Protein AF-A0A317ZRR0-F1 (afdb_monomer_lite)

Sequence (124 aa):
MDKIFRPCAKISKDVCVAMSEQKLTLRLCVERFNRRYGREIDSGLLSAINKDFVYRIKNCEFKIVNSRVAKFCEFLGVEPYESEIKFMHFEKEFEKVEKVATDRPELRNQIKSLLLNIANIASV

Structure (mmCIF, N/CA/C/O backbone):
data_AF-A0A317ZRR0-F1
#
_entry.id   AF-A0A317ZRR0-F1
#
loop_
_atom_site.group_PDB
_atom_site.id
_atom_site.type_symbol
_atom_site.label_atom_id
_atom_site.label_alt_id
_atom_site.label_comp_id
_atom_site.label_asym_id
_atom_site.label_entity_id
_atom_site.label_seq_id
_atom_site.pdbx_PDB_ins_code
_atom_site.Cartn_x
_atom_site.Cartn_y
_atom_site.Cartn_z
_atom_site.occupancy
_atom_site.B_iso_or_equiv
_atom_site.auth_seq_id
_atom_site.auth_comp_id
_atom_site.auth_asym_id
_atom_site.auth_atom_id
_atom_site.pdbx_PDB_model_num
ATOM 1 N N . MET A 1 1 ? -13.059 6.404 -15.851 1.00 47.94 1 MET A N 1
ATOM 2 C CA . MET A 1 1 ? -12.915 7.207 -14.622 1.00 47.94 1 MET A CA 1
ATOM 3 C C . MET A 1 1 ? -11.453 7.164 -14.239 1.00 47.94 1 MET A C 1
ATOM 5 O O . MET A 1 1 ? -10.899 6.068 -14.180 1.00 47.94 1 MET A O 1
ATOM 9 N N . ASP A 1 2 ? -10.821 8.324 -14.087 1.00 66.50 2 ASP A N 1
ATOM 10 C CA . ASP A 1 2 ? -9.416 8.402 -13.687 1.00 66.50 2 ASP A CA 1
ATOM 11 C C . ASP A 1 2 ? -9.296 8.025 -12.212 1.00 66.50 2 ASP A C 1
ATOM 13 O O . ASP A 1 2 ? -9.951 8.612 -11.354 1.00 66.50 2 ASP A O 1
ATOM 17 N N . LYS A 1 3 ? -8.489 7.003 -11.914 1.00 78.00 3 LYS A N 1
ATOM 18 C CA . LYS A 1 3 ? -8.277 6.556 -10.537 1.00 78.00 3 LYS A CA 1
ATOM 19 C C . LYS A 1 3 ? -7.448 7.595 -9.784 1.00 78.00 3 LYS A C 1
ATOM 21 O O . LYS A 1 3 ? -6.338 7.924 -10.203 1.00 78.00 3 LYS A O 1
ATOM 26 N N . ILE A 1 4 ? -7.962 8.068 -8.654 1.00 87.44 4 ILE A N 1
ATOM 27 C CA . ILE A 1 4 ? -7.275 9.035 -7.793 1.00 87.44 4 ILE A CA 1
ATOM 28 C C . ILE A 1 4 ? -6.323 8.278 -6.868 1.00 87.44 4 ILE A C 1
ATOM 30 O O . ILE A 1 4 ? -6.702 7.282 -6.253 1.00 87.44 4 ILE A O 1
ATOM 34 N N . PHE A 1 5 ? -5.071 8.722 -6.771 1.00 89.62 5 PHE A N 1
ATOM 35 C CA . PHE A 1 5 ? -4.114 8.136 -5.835 1.00 89.62 5 PHE A CA 1
ATOM 36 C C . PHE A 1 5 ? -4.380 8.586 -4.401 1.00 89.62 5 PHE A C 1
ATOM 38 O O . PHE A 1 5 ? -4.613 9.765 -4.142 1.00 89.62 5 PHE A O 1
ATOM 45 N N . ARG A 1 6 ? -4.230 7.657 -3.455 1.00 90.31 6 ARG A N 1
ATOM 46 C CA . ARG A 1 6 ? -4.245 7.975 -2.025 1.00 90.31 6 ARG A CA 1
ATOM 47 C C . ARG A 1 6 ? -3.082 8.898 -1.634 1.00 90.31 6 ARG A C 1
ATOM 49 O O . ARG A 1 6 ? -2.009 8.823 -2.232 1.00 90.31 6 ARG A O 1
ATOM 56 N N . PRO A 1 7 ? -3.209 9.667 -0.539 1.00 90.12 7 PRO A N 1
ATOM 57 C CA . PRO A 1 7 ? -2.089 10.402 0.044 1.00 90.12 7 PRO A CA 1
ATOM 58 C C . PRO A 1 7 ? -0.889 9.497 0.376 1.00 90.12 7 PRO A C 1
ATOM 60 O O . PRO A 1 7 ? -1.059 8.390 0.903 1.00 90.12 7 PRO A O 1
ATOM 63 N N . CYS A 1 8 ? 0.334 9.996 0.156 1.00 91.75 8 CYS A N 1
ATOM 64 C CA . CYS A 1 8 ? 1.574 9.248 0.403 1.00 91.75 8 CYS A CA 1
ATOM 65 C C . CYS A 1 8 ? 1.693 8.747 1.851 1.00 91.75 8 CYS A C 1
ATOM 67 O O . CYS A 1 8 ? 2.158 7.629 2.064 1.00 91.75 8 CYS A O 1
ATOM 69 N N . ALA A 1 9 ? 1.192 9.500 2.835 1.00 91.69 9 ALA A N 1
ATOM 70 C CA . ALA A 1 9 ? 1.183 9.096 4.241 1.00 91.69 9 ALA A CA 1
ATOM 71 C C . ALA A 1 9 ? 0.369 7.813 4.487 1.00 91.69 9 ALA A C 1
ATOM 73 O O . ALA A 1 9 ? 0.834 6.911 5.185 1.00 91.69 9 ALA A O 1
ATOM 74 N N . LYS A 1 10 ? -0.816 7.689 3.867 1.00 91.38 10 LYS A N 1
ATOM 75 C CA . LYS A 1 10 ? -1.637 6.472 3.972 1.00 91.38 10 LYS A CA 1
ATOM 76 C C . LYS A 1 10 ? -0.926 5.292 3.311 1.00 91.38 10 LYS A C 1
ATOM 78 O O . LYS A 1 10 ? -0.862 4.215 3.887 1.00 91.38 10 LYS A O 1
ATOM 83 N N . ILE A 1 11 ? -0.376 5.490 2.109 1.00 94.19 11 ILE A N 1
ATOM 84 C CA . ILE A 1 11 ? 0.382 4.445 1.398 1.00 94.19 11 ILE A CA 1
ATOM 85 C C . ILE A 1 11 ? 1.588 3.980 2.218 1.00 94.19 11 ILE A C 1
ATOM 87 O O . ILE A 1 11 ? 1.779 2.783 2.380 1.00 94.19 11 ILE A O 1
ATOM 91 N N . SER A 1 12 ? 2.368 4.905 2.775 1.00 95.75 12 SER A N 1
ATOM 92 C CA . SER A 1 12 ? 3.566 4.583 3.563 1.00 95.75 12 SER A CA 1
ATOM 93 C C . SER A 1 12 ? 3.230 3.720 4.776 1.00 95.75 12 SER A C 1
ATOM 95 O O . SER A 1 12 ? 3.917 2.735 5.047 1.00 95.75 12 SER A O 1
ATOM 97 N N . LYS A 1 13 ? 2.139 4.061 5.478 1.00 95.62 13 LYS A N 1
ATOM 98 C CA . LYS A 1 13 ? 1.643 3.295 6.623 1.00 95.62 13 LYS A CA 1
ATOM 99 C C . LYS A 1 13 ? 1.305 1.858 6.223 1.00 95.62 13 LYS A C 1
ATOM 101 O O . LYS A 1 13 ? 1.836 0.930 6.828 1.00 95.62 13 LYS A O 1
ATOM 106 N N . ASP A 1 14 ? 0.492 1.677 5.186 1.00 95.31 14 ASP A N 1
ATOM 107 C CA . ASP A 1 14 ? 0.042 0.347 4.759 1.00 95.31 14 ASP A CA 1
ATOM 108 C C . ASP A 1 14 ? 1.186 -0.480 4.158 1.00 95.31 14 ASP A C 1
ATOM 110 O O . ASP A 1 14 ? 1.288 -1.674 4.416 1.00 95.31 14 ASP A O 1
ATOM 114 N N . VAL A 1 15 ? 2.112 0.155 3.433 1.00 96.19 15 VAL A N 1
ATOM 115 C CA . VAL A 1 15 ? 3.350 -0.485 2.963 1.00 96.19 15 VAL A CA 1
ATOM 116 C C . VAL A 1 15 ? 4.188 -0.980 4.140 1.00 96.19 15 VAL A C 1
ATOM 118 O O . VAL A 1 15 ? 4.705 -2.096 4.095 1.00 96.19 15 VAL A O 1
ATOM 121 N N . CYS A 1 16 ? 4.329 -0.181 5.202 1.00 95.94 16 CYS A N 1
ATOM 122 C CA . CYS A 1 16 ? 5.085 -0.573 6.390 1.00 95.94 16 CYS A CA 1
ATOM 123 C C . CYS A 1 16 ? 4.453 -1.789 7.089 1.00 95.94 16 CYS A C 1
ATOM 125 O O . CYS A 1 16 ? 5.168 -2.722 7.467 1.00 95.94 16 CYS A O 1
ATOM 127 N N . VAL A 1 17 ? 3.120 -1.807 7.203 1.00 96.81 17 VAL A N 1
ATOM 128 C CA . VAL A 1 17 ? 2.354 -2.947 7.733 1.00 96.81 17 VAL A CA 1
ATOM 129 C C . VAL A 1 17 ? 2.556 -4.181 6.853 1.00 96.81 17 VAL A C 1
ATOM 131 O O . VAL A 1 17 ? 3.043 -5.195 7.349 1.00 96.81 17 VAL A O 1
ATOM 134 N N . ALA A 1 18 ? 2.315 -4.074 5.544 1.00 96.81 18 ALA A N 1
ATOM 135 C CA . ALA A 1 18 ? 2.433 -5.189 4.606 1.00 96.81 18 ALA A CA 1
ATOM 136 C C . ALA A 1 18 ? 3.851 -5.784 4.580 1.00 96.81 18 ALA A C 1
ATOM 138 O O . ALA A 1 18 ? 4.030 -7.002 4.598 1.00 96.81 18 ALA A O 1
ATOM 139 N N . MET A 1 19 ? 4.886 -4.936 4.599 1.00 96.25 19 MET A N 1
ATOM 140 C CA . MET A 1 19 ? 6.273 -5.393 4.709 1.00 96.25 19 MET A CA 1
ATOM 141 C C . MET A 1 19 ? 6.534 -6.143 6.020 1.00 96.25 19 MET A C 1
ATOM 143 O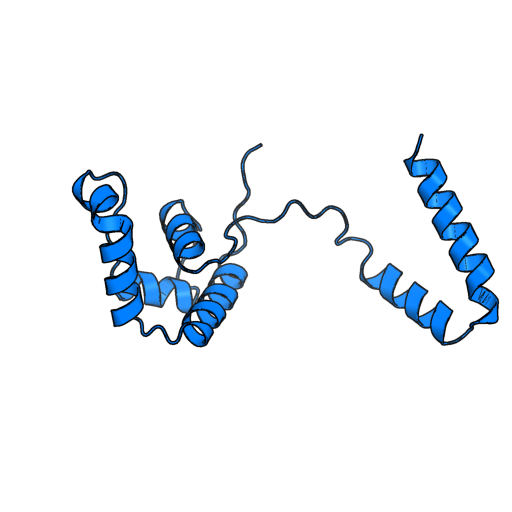 O . MET A 1 19 ? 7.273 -7.127 6.015 1.00 96.25 19 MET A O 1
ATOM 147 N N . SER A 1 20 ? 5.943 -5.702 7.130 1.00 95.88 20 SER A N 1
ATOM 148 C CA . SER A 1 20 ? 6.128 -6.333 8.441 1.00 95.88 20 SER A CA 1
ATOM 149 C C . SER A 1 20 ? 5.417 -7.686 8.521 1.00 95.88 20 SER A C 1
ATOM 151 O O . SER A 1 20 ? 6.032 -8.673 8.925 1.00 95.88 20 SER A O 1
ATOM 153 N N . GLU A 1 21 ? 4.169 -7.767 8.055 1.00 96.31 21 GLU A N 1
ATOM 154 C CA . GLU A 1 21 ? 3.378 -9.005 7.993 1.00 96.31 21 GLU A CA 1
ATOM 155 C C . GLU A 1 21 ? 4.044 -10.065 7.108 1.00 96.31 21 GLU A C 1
ATOM 157 O O . GLU A 1 21 ? 4.138 -11.237 7.474 1.00 96.31 21 GLU A O 1
ATOM 162 N N . GLN A 1 22 ? 4.600 -9.640 5.971 1.00 95.62 22 GLN A N 1
ATOM 163 C CA . GLN A 1 22 ? 5.313 -10.516 5.039 1.00 95.62 22 GLN A CA 1
ATOM 164 C C . GLN A 1 22 ? 6.784 -10.758 5.428 1.00 95.62 22 GLN A C 1
ATOM 166 O O . GLN A 1 22 ? 7.505 -11.452 4.702 1.00 95.62 22 GLN A O 1
ATOM 171 N N . LYS A 1 23 ? 7.249 -10.197 6.556 1.00 96.00 23 LYS A N 1
ATOM 172 C CA . LYS A 1 23 ? 8.636 -10.279 7.058 1.00 96.00 23 LYS A CA 1
ATOM 173 C C . LYS A 1 23 ? 9.681 -9.861 6.012 1.00 96.00 23 LYS A C 1
ATOM 175 O O . LYS A 1 23 ? 10.745 -10.469 5.877 1.00 96.00 23 LYS A O 1
ATOM 180 N N . LEU A 1 24 ? 9.377 -8.817 5.246 1.00 95.12 24 LEU A N 1
ATOM 181 C CA . LEU A 1 24 ? 10.226 -8.297 4.180 1.00 95.12 24 LEU A CA 1
ATOM 182 C C . LEU A 1 24 ? 11.207 -7.252 4.717 1.00 95.12 24 LEU A C 1
ATOM 184 O O . LEU A 1 24 ? 10.829 -6.169 5.159 1.00 95.12 24 LEU A O 1
ATOM 188 N N . THR A 1 25 ? 12.503 -7.539 4.602 1.00 95.81 25 THR A N 1
ATOM 189 C CA . THR A 1 25 ? 13.546 -6.512 4.740 1.00 95.81 25 THR A CA 1
ATOM 190 C C . THR A 1 25 ? 13.627 -5.663 3.468 1.00 95.81 25 THR A C 1
ATOM 192 O O . THR A 1 25 ? 13.203 -6.106 2.401 1.00 95.81 25 THR A O 1
ATOM 195 N N . LEU A 1 26 ? 14.243 -4.472 3.526 1.00 96.12 26 LEU A N 1
ATOM 196 C CA . LEU A 1 26 ? 14.463 -3.639 2.327 1.00 96.12 26 LEU A CA 1
ATOM 197 C C . LEU A 1 26 ? 15.154 -4.421 1.199 1.00 96.12 26 LEU A C 1
ATOM 199 O O . LEU A 1 26 ? 14.758 -4.330 0.041 1.00 96.12 26 LEU A O 1
ATOM 203 N N . ARG A 1 27 ? 16.175 -5.219 1.544 1.00 96.38 27 ARG A N 1
ATOM 204 C CA . ARG A 1 27 ? 16.919 -6.042 0.580 1.00 96.38 27 ARG A CA 1
ATOM 205 C C . ARG A 1 27 ? 16.020 -7.104 -0.052 1.00 96.38 27 ARG A C 1
ATOM 207 O O . ARG A 1 27 ? 16.022 -7.236 -1.270 1.00 96.38 27 ARG A O 1
ATOM 214 N N . LEU A 1 28 ? 15.247 -7.812 0.769 1.00 96.69 28 LEU A N 1
ATOM 215 C CA . LEU A 1 28 ? 14.367 -8.879 0.302 1.00 96.69 28 LEU A CA 1
ATOM 216 C C . LEU A 1 28 ? 13.201 -8.335 -0.535 1.00 96.69 28 LEU A C 1
ATOM 218 O O . LEU A 1 28 ? 12.820 -8.960 -1.518 1.00 96.69 28 LEU A O 1
ATOM 222 N N . CYS A 1 29 ? 12.674 -7.155 -0.193 1.00 96.69 29 CYS A N 1
ATOM 223 C CA . CYS A 1 29 ? 11.668 -6.452 -0.994 1.00 96.69 29 CYS A CA 1
ATOM 224 C C . CYS A 1 29 ? 12.181 -6.170 -2.407 1.00 96.69 29 CYS A C 1
ATOM 226 O O . CYS A 1 29 ? 11.519 -6.519 -3.381 1.00 96.69 29 CYS A O 1
ATOM 228 N N . VAL A 1 30 ? 13.374 -5.575 -2.514 1.00 97.50 30 VAL A N 1
ATOM 229 C CA . VAL A 1 30 ? 14.003 -5.259 -3.805 1.00 97.50 30 VAL A CA 1
ATOM 230 C C . VAL A 1 30 ? 14.212 -6.520 -4.635 1.00 97.50 30 VAL A C 1
ATOM 232 O O . VAL A 1 30 ? 13.826 -6.563 -5.799 1.00 97.50 30 VAL A O 1
ATOM 235 N N . GLU A 1 31 ? 14.787 -7.555 -4.026 1.00 97.62 31 GLU A N 1
ATOM 236 C CA . GLU A 1 31 ? 15.051 -8.826 -4.696 1.00 97.62 31 GLU A CA 1
ATOM 237 C C . GLU A 1 31 ? 13.759 -9.474 -5.208 1.00 97.62 31 GLU A C 1
ATOM 239 O O . GLU A 1 31 ? 13.659 -9.813 -6.386 1.00 97.62 31 GLU A O 1
ATOM 244 N N . ARG A 1 32 ? 12.743 -9.608 -4.347 1.00 97.81 32 ARG A N 1
ATOM 245 C CA . ARG A 1 32 ? 11.474 -10.252 -4.709 1.00 97.81 32 ARG A CA 1
ATOM 246 C C . ARG A 1 32 ? 10.698 -9.461 -5.755 1.00 97.81 32 ARG A C 1
ATOM 248 O O . ARG A 1 32 ? 10.144 -10.077 -6.660 1.00 97.81 32 ARG A O 1
ATOM 255 N N . PHE A 1 33 ? 10.674 -8.132 -5.660 1.00 97.75 33 PHE A N 1
ATOM 256 C CA . PHE A 1 33 ? 10.011 -7.286 -6.650 1.00 97.75 33 PHE A CA 1
ATOM 257 C C . PHE A 1 33 ? 10.687 -7.406 -8.017 1.00 97.75 33 PHE A C 1
ATOM 259 O O . PHE A 1 33 ? 10.026 -7.731 -9.001 1.00 97.75 33 PHE A O 1
ATOM 266 N N . ASN A 1 34 ? 12.007 -7.198 -8.073 1.00 97.38 34 ASN A N 1
ATOM 267 C CA . ASN A 1 34 ? 12.748 -7.236 -9.334 1.00 97.38 34 ASN A CA 1
ATOM 268 C C . ASN A 1 34 ? 12.726 -8.637 -9.954 1.00 97.38 34 ASN A C 1
ATOM 270 O O . ASN A 1 34 ? 12.676 -8.762 -11.170 1.00 97.38 34 ASN A O 1
ATOM 274 N N . ARG A 1 35 ? 12.695 -9.698 -9.136 1.00 97.50 35 ARG A N 1
ATOM 275 C CA . ARG A 1 35 ? 12.501 -11.068 -9.624 1.00 97.50 35 ARG A CA 1
ATOM 276 C C . ARG A 1 35 ? 11.092 -11.295 -10.173 1.00 97.50 35 ARG A C 1
ATOM 278 O O . ARG A 1 35 ? 10.954 -11.930 -11.214 1.00 97.50 35 ARG A O 1
ATOM 285 N N . ARG A 1 36 ? 10.050 -10.812 -9.484 1.00 97.19 36 ARG A N 1
ATOM 286 C CA . ARG A 1 36 ? 8.650 -10.980 -9.911 1.00 97.19 36 ARG A CA 1
ATOM 287 C C . ARG A 1 36 ? 8.381 -10.298 -11.250 1.00 97.19 36 ARG A C 1
ATOM 289 O O . ARG A 1 36 ? 7.717 -10.897 -1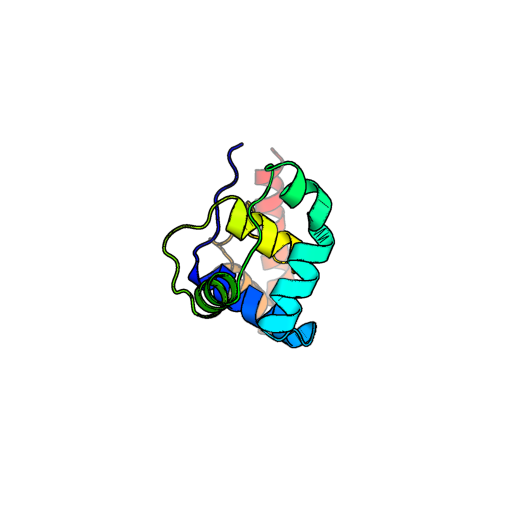2.083 1.00 97.19 36 ARG A O 1
ATOM 296 N N . TYR A 1 37 ? 8.908 -9.090 -11.435 1.00 96.62 37 TYR A N 1
ATOM 297 C CA . TYR A 1 37 ? 8.696 -8.280 -12.638 1.00 96.62 37 TYR A CA 1
ATOM 298 C C . TYR A 1 37 ? 9.915 -8.240 -13.562 1.00 96.62 37 TYR A C 1
ATOM 300 O O . TYR A 1 37 ? 10.101 -7.277 -14.301 1.00 96.62 37 TYR A O 1
ATOM 308 N N . GLY A 1 38 ? 10.785 -9.255 -13.496 1.00 96.56 38 GLY A N 1
ATOM 309 C CA . GLY A 1 38 ? 12.037 -9.269 -14.255 1.00 96.56 38 GLY A CA 1
ATOM 310 C C . GLY A 1 38 ? 11.808 -9.104 -15.757 1.00 96.56 38 GLY A C 1
ATOM 311 O O . GLY A 1 38 ? 12.476 -8.302 -16.389 1.00 96.56 38 GLY A O 1
ATOM 312 N N . ARG A 1 39 ? 10.776 -9.753 -16.311 1.00 96.38 39 ARG A N 1
ATOM 313 C CA . ARG A 1 39 ? 10.446 -9.657 -17.744 1.00 96.38 39 ARG A CA 1
ATOM 314 C C . ARG A 1 39 ? 10.001 -8.249 -18.150 1.00 96.38 39 ARG A C 1
ATOM 316 O O . ARG A 1 39 ? 10.402 -7.742 -19.195 1.00 96.38 39 ARG A O 1
ATOM 323 N N . GLU A 1 40 ? 9.169 -7.608 -17.339 1.00 95.94 40 GLU A N 1
ATOM 324 C CA . GLU A 1 40 ? 8.717 -6.232 -17.554 1.00 95.94 40 GLU A CA 1
ATOM 325 C C . GLU A 1 40 ? 9.866 -5.232 -17.397 1.00 95.94 40 GLU A C 1
ATOM 327 O O . GLU A 1 40 ? 9.896 -4.209 -18.079 1.00 95.94 40 GLU A O 1
ATOM 332 N N . ILE A 1 41 ? 10.831 -5.542 -16.531 1.00 95.88 41 ILE A N 1
ATOM 333 C CA . ILE A 1 41 ? 12.051 -4.755 -16.364 1.00 95.88 41 ILE A CA 1
ATOM 334 C C . ILE A 1 41 ? 12.967 -4.897 -17.580 1.00 95.88 41 ILE A C 1
ATOM 336 O O . ILE A 1 41 ? 13.394 -3.887 -18.137 1.00 95.88 41 ILE A O 1
ATOM 340 N N . ASP A 1 42 ? 13.209 -6.124 -18.035 1.00 96.00 42 ASP A N 1
ATOM 341 C CA . ASP A 1 42 ? 14.088 -6.416 -19.171 1.00 96.00 42 ASP A CA 1
ATOM 342 C C . ASP A 1 42 ? 13.539 -5.833 -20.484 1.00 96.00 42 ASP A C 1
ATOM 344 O O . ASP A 1 42 ? 14.296 -5.374 -21.336 1.00 96.00 42 ASP A O 1
ATOM 348 N N . SER A 1 43 ? 12.211 -5.800 -20.632 1.00 95.12 43 SER A N 1
ATOM 349 C CA . SER A 1 43 ? 11.519 -5.179 -21.773 1.00 95.12 43 SER A CA 1
ATOM 350 C C . SER A 1 43 ? 11.388 -3.652 -21.678 1.00 95.12 43 SER A C 1
ATOM 352 O O . SER A 1 43 ? 10.874 -3.026 -22.603 1.00 95.12 43 SER A O 1
ATOM 354 N N . GLY A 1 44 ? 11.833 -3.034 -20.577 1.00 92.31 44 GLY A N 1
ATOM 355 C CA . GLY A 1 44 ? 11.769 -1.585 -20.363 1.00 92.31 44 GLY A CA 1
ATOM 356 C C . GLY A 1 44 ? 10.384 -1.042 -19.987 1.00 92.31 44 GLY A C 1
ATOM 357 O O . GLY A 1 44 ? 10.225 0.169 -19.843 1.00 92.31 44 GLY A O 1
ATOM 358 N N . LEU A 1 45 ? 9.388 -1.910 -19.785 1.00 91.44 45 LEU A N 1
ATOM 359 C CA . LEU A 1 45 ? 8.032 -1.532 -19.369 1.00 91.44 45 LEU A CA 1
ATOM 360 C C . LEU A 1 45 ? 7.968 -1.077 -17.902 1.00 91.44 45 LEU A C 1
ATOM 362 O O . LEU A 1 45 ? 7.067 -0.331 -17.518 1.00 91.44 45 LEU A O 1
ATOM 366 N N . LEU A 1 46 ? 8.917 -1.520 -17.074 1.00 93.56 46 LEU A N 1
ATOM 367 C CA . LEU A 1 46 ? 8.999 -1.176 -15.658 1.00 93.56 46 LEU A CA 1
ATOM 368 C C . LEU A 1 46 ? 10.448 -0.908 -15.244 1.00 93.56 46 LEU A C 1
ATOM 370 O O . LEU A 1 46 ? 11.356 -1.648 -15.589 1.00 93.56 46 LEU A O 1
ATOM 374 N N . SER A 1 47 ? 10.697 0.119 -14.435 1.00 94.19 47 SER A N 1
ATOM 375 C CA . SER A 1 47 ? 12.038 0.319 -13.874 1.00 94.19 47 SER A CA 1
ATOM 376 C C . SER A 1 47 ? 12.254 -0.550 -12.636 1.00 94.19 47 SER A C 1
ATOM 378 O O . SER A 1 47 ? 11.466 -0.476 -11.686 1.00 94.19 47 SER A O 1
ATOM 380 N N . ALA A 1 48 ? 13.374 -1.278 -12.595 1.00 94.94 48 ALA A N 1
ATOM 381 C CA . ALA A 1 48 ? 13.825 -1.992 -11.401 1.00 94.94 48 ALA A CA 1
ATOM 382 C C . ALA A 1 48 ? 13.841 -1.072 -10.173 1.00 94.94 48 ALA A C 1
ATOM 384 O O . ALA A 1 48 ? 14.188 0.109 -10.268 1.00 94.94 48 ALA A O 1
ATOM 385 N N . ILE A 1 49 ? 13.468 -1.588 -9.005 1.00 96.25 49 ILE A N 1
ATOM 386 C CA . ILE A 1 49 ? 13.526 -0.837 -7.747 1.00 96.25 49 ILE A CA 1
ATOM 387 C C . ILE A 1 49 ? 14.858 -1.070 -7.034 1.00 96.25 49 ILE A C 1
ATOM 389 O O . ILE A 1 49 ? 15.548 -2.062 -7.268 1.00 96.25 49 ILE A O 1
ATOM 393 N N . ASN A 1 50 ? 15.222 -0.147 -6.147 1.00 96.88 50 ASN A N 1
ATOM 394 C CA . ASN A 1 50 ? 16.413 -0.232 -5.307 1.00 96.88 50 ASN A CA 1
ATOM 395 C C . ASN A 1 50 ? 16.043 0.013 -3.832 1.00 96.88 50 ASN A C 1
ATOM 397 O O . ASN A 1 50 ? 14.888 0.288 -3.502 1.00 96.88 50 ASN A O 1
ATOM 401 N N . LYS A 1 51 ? 17.019 -0.115 -2.925 1.00 96.31 51 LYS A N 1
ATOM 402 C CA . LYS A 1 51 ? 16.769 0.044 -1.482 1.00 96.31 51 LYS A CA 1
ATOM 403 C C . LYS A 1 51 ? 16.297 1.452 -1.120 1.00 96.31 51 LYS A C 1
ATOM 405 O O . LYS A 1 51 ? 15.445 1.571 -0.248 1.00 96.31 51 LYS A O 1
ATOM 410 N N . ASP A 1 52 ? 16.830 2.473 -1.791 1.00 96.19 52 ASP A N 1
ATOM 411 C CA . ASP A 1 52 ? 16.442 3.874 -1.594 1.00 96.19 52 ASP A CA 1
ATOM 412 C C . ASP A 1 52 ? 14.957 4.088 -1.907 1.00 96.19 52 ASP A C 1
ATOM 414 O O . ASP A 1 52 ? 14.215 4.618 -1.088 1.00 96.19 52 ASP A O 1
ATOM 418 N N . PHE A 1 53 ? 14.482 3.553 -3.034 1.00 95.62 53 PHE A N 1
ATOM 419 C CA . PHE A 1 53 ? 13.074 3.609 -3.417 1.00 95.62 53 PHE A CA 1
ATOM 420 C C . PHE A 1 53 ? 12.162 3.015 -2.336 1.00 95.62 53 PHE A C 1
ATOM 422 O O . PHE A 1 53 ? 11.197 3.653 -1.919 1.00 95.62 53 PHE A O 1
ATOM 429 N N . VAL A 1 54 ? 12.490 1.818 -1.838 1.00 96.44 54 VAL A N 1
ATOM 430 C CA . VAL A 1 54 ? 11.697 1.160 -0.786 1.00 96.44 54 VAL A CA 1
ATOM 431 C C . VAL A 1 54 ? 11.771 1.939 0.531 1.00 96.44 54 VAL A C 1
ATOM 433 O O . VAL A 1 54 ? 10.751 2.104 1.196 1.00 96.44 54 V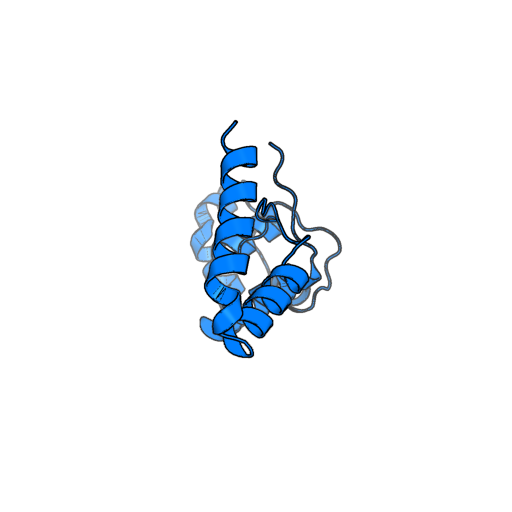AL A O 1
ATOM 436 N N . TYR A 1 55 ? 12.952 2.445 0.899 1.00 96.31 55 TYR A N 1
ATOM 437 C CA . TYR A 1 55 ? 13.145 3.260 2.100 1.00 96.31 55 TYR A CA 1
ATOM 438 C C . TYR A 1 55 ? 12.279 4.522 2.059 1.00 96.31 55 TYR A C 1
ATOM 440 O O . TYR A 1 55 ? 11.531 4.788 2.999 1.00 96.31 55 TYR A O 1
ATOM 448 N N . ARG A 1 56 ? 12.312 5.252 0.941 1.00 96.00 56 ARG A N 1
ATOM 449 C CA . ARG A 1 56 ? 11.542 6.483 0.766 1.00 96.00 56 ARG A CA 1
ATOM 450 C C . ARG A 1 56 ? 10.044 6.239 0.840 1.00 96.00 56 ARG A C 1
ATOM 452 O O . ARG A 1 56 ? 9.346 7.012 1.485 1.00 96.00 56 ARG A O 1
ATOM 459 N N . ILE A 1 57 ? 9.547 5.159 0.232 1.00 95.38 57 ILE A N 1
ATOM 460 C CA . ILE A 1 57 ? 8.124 4.810 0.331 1.00 95.38 57 ILE A CA 1
ATOM 461 C C . ILE A 1 57 ? 7.752 4.457 1.767 1.00 95.38 57 ILE A C 1
ATOM 463 O O . ILE A 1 57 ? 6.768 4.970 2.285 1.00 95.38 57 ILE A O 1
ATOM 467 N N . LYS A 1 58 ? 8.547 3.619 2.435 1.00 93.81 58 LYS A N 1
ATOM 468 C CA . LYS A 1 58 ? 8.279 3.212 3.817 1.00 93.81 58 LYS A CA 1
ATOM 469 C C . LYS A 1 58 ? 8.233 4.409 4.778 1.00 93.81 58 LYS A C 1
ATOM 471 O O . LYS A 1 58 ? 7.413 4.418 5.690 1.00 93.81 58 LYS A O 1
ATOM 476 N N . ASN A 1 59 ? 9.093 5.406 4.572 1.00 93.31 59 ASN A N 1
ATOM 477 C CA . ASN A 1 59 ? 9.234 6.563 5.461 1.00 93.31 59 ASN A CA 1
ATOM 478 C C . ASN A 1 59 ? 8.480 7.816 4.988 1.00 93.31 59 ASN A C 1
ATOM 480 O O . ASN A 1 59 ? 8.695 8.892 5.534 1.00 93.31 59 ASN A O 1
ATOM 484 N N . CYS A 1 60 ? 7.594 7.705 3.992 1.00 93.94 60 CYS A N 1
ATOM 485 C CA . CYS A 1 60 ? 6.842 8.844 3.454 1.00 93.94 60 CYS A CA 1
ATOM 486 C C . CYS A 1 60 ? 7.721 9.969 2.849 1.00 93.94 60 CYS A C 1
ATOM 488 O O . CYS A 1 60 ? 7.289 11.112 2.718 1.00 93.94 60 CYS A O 1
ATOM 490 N N . GLU A 1 61 ? 8.939 9.657 2.395 1.00 93.62 61 GLU A N 1
ATOM 491 C CA . GLU A 1 61 ? 9.883 10.604 1.772 1.00 93.62 61 GLU A CA 1
ATOM 492 C C . GLU A 1 61 ? 9.680 10.714 0.243 1.00 93.62 61 GLU A C 1
ATOM 494 O O . GLU A 1 61 ? 10.619 10.795 -0.565 1.00 93.62 61 GLU A O 1
ATOM 499 N N . PHE A 1 62 ? 8.420 10.696 -0.190 1.00 88.69 62 PHE A N 1
ATOM 500 C CA . PHE A 1 62 ? 8.023 10.846 -1.586 1.00 88.69 62 PHE A CA 1
ATOM 501 C C . PHE A 1 62 ? 6.787 11.740 -1.702 1.00 88.69 62 PHE A C 1
ATOM 503 O O . PHE A 1 62 ? 5.837 11.633 -0.930 1.00 88.69 62 PHE A O 1
ATOM 510 N N . LYS A 1 63 ? 6.821 12.659 -2.674 1.00 79.12 63 LYS A N 1
ATOM 511 C CA . LYS A 1 63 ? 5.792 13.698 -2.824 1.00 79.12 63 LYS A CA 1
ATOM 512 C C . LYS A 1 63 ? 4.582 13.238 -3.632 1.00 79.12 63 LYS A C 1
ATOM 514 O O . LYS A 1 63 ? 3.476 13.686 -3.368 1.00 79.12 63 LYS A O 1
ATOM 519 N N . ILE A 1 64 ? 4.801 12.389 -4.634 1.00 84.06 64 ILE A N 1
ATOM 520 C CA . ILE A 1 64 ? 3.781 12.024 -5.620 1.00 84.06 64 ILE A CA 1
ATOM 521 C C . ILE A 1 64 ? 3.728 10.507 -5.740 1.00 84.06 64 ILE A C 1
ATOM 523 O O . ILE A 1 64 ? 4.754 9.854 -5.946 1.00 84.06 64 ILE A O 1
ATOM 527 N N . VAL A 1 65 ? 2.520 9.963 -5.632 1.00 86.69 65 VAL A N 1
ATOM 528 C CA . VAL A 1 65 ? 2.228 8.580 -6.003 1.00 86.69 65 VAL A CA 1
ATOM 529 C C . VAL A 1 65 ? 2.144 8.526 -7.521 1.00 86.69 65 VAL A C 1
ATOM 531 O O . VAL A 1 65 ? 1.364 9.248 -8.134 1.00 86.69 65 VAL A O 1
ATOM 534 N N . ASN A 1 66 ? 2.979 7.700 -8.135 1.00 90.25 66 ASN A N 1
ATOM 535 C CA . ASN A 1 66 ? 2.981 7.483 -9.577 1.00 90.25 66 ASN A CA 1
ATOM 536 C C . ASN A 1 66 ? 2.757 5.999 -9.889 1.00 90.25 66 ASN A C 1
ATOM 538 O O . ASN A 1 66 ? 2.665 5.167 -8.986 1.00 90.25 66 ASN A O 1
ATOM 542 N N . SER A 1 67 ? 2.711 5.655 -11.175 1.00 90.25 67 SER A N 1
ATOM 543 C CA . SER A 1 67 ? 2.537 4.275 -11.648 1.00 90.25 67 SER A CA 1
ATOM 544 C C . SER A 1 67 ? 3.551 3.292 -11.050 1.00 90.25 67 SER A C 1
ATOM 546 O O . SER A 1 67 ? 3.198 2.159 -10.736 1.00 90.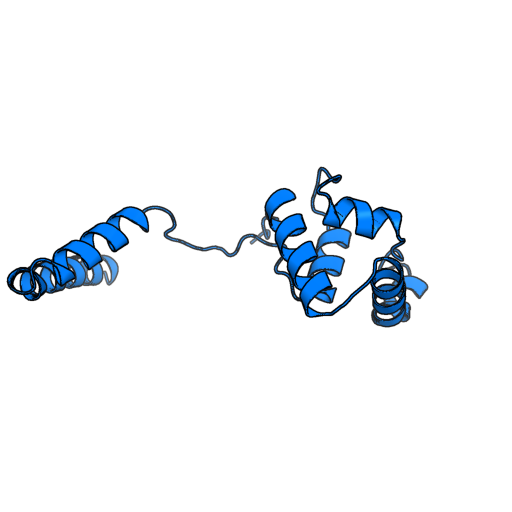25 67 SER A O 1
ATOM 548 N N . ARG A 1 68 ? 4.797 3.722 -10.816 1.00 91.94 68 ARG A N 1
ATOM 549 C CA . ARG A 1 68 ? 5.836 2.885 -10.198 1.00 91.94 68 ARG A CA 1
ATOM 550 C C . ARG A 1 68 ? 5.541 2.603 -8.724 1.00 91.94 68 ARG A C 1
ATOM 552 O O . ARG A 1 68 ? 5.709 1.469 -8.282 1.00 91.94 68 ARG A O 1
ATOM 559 N N . VAL A 1 69 ? 5.072 3.602 -7.972 1.00 94.00 69 VAL A N 1
ATOM 560 C CA . VAL A 1 69 ? 4.598 3.408 -6.588 1.00 94.00 69 VAL A CA 1
ATOM 561 C C . VAL A 1 69 ? 3.362 2.510 -6.576 1.00 94.00 69 VAL A C 1
ATOM 563 O O . VAL A 1 69 ? 3.288 1.602 -5.756 1.00 94.00 69 VAL A O 1
ATOM 566 N N . ALA A 1 70 ? 2.435 2.696 -7.516 1.00 93.81 70 ALA A N 1
ATOM 567 C CA . ALA A 1 70 ? 1.244 1.861 -7.646 1.00 93.81 70 ALA A CA 1
ATOM 568 C C . ALA A 1 70 ? 1.601 0.388 -7.890 1.00 93.81 70 ALA A C 1
ATOM 570 O O . ALA A 1 70 ? 1.081 -0.491 -7.209 1.00 93.81 70 ALA A O 1
ATOM 571 N N . LYS A 1 71 ? 2.564 0.115 -8.780 1.00 95.12 71 LYS A N 1
ATOM 572 C CA . LYS A 1 71 ? 3.042 -1.250 -9.048 1.00 95.12 71 LYS A CA 1
ATOM 573 C C . LYS A 1 71 ? 3.734 -1.878 -7.837 1.00 95.12 71 LYS A C 1
ATOM 575 O O . LYS A 1 71 ? 3.631 -3.083 -7.606 1.00 95.12 71 LYS A O 1
ATOM 580 N N . PHE A 1 72 ? 4.424 -1.062 -7.042 1.00 96.31 72 PHE A N 1
ATOM 581 C CA . PHE A 1 72 ? 4.989 -1.491 -5.764 1.00 96.31 72 PHE A CA 1
ATOM 582 C C . PHE A 1 72 ? 3.912 -1.792 -4.712 1.00 96.31 72 PHE A C 1
ATOM 584 O O . PHE A 1 72 ? 4.036 -2.772 -3.984 1.00 96.31 72 PHE A O 1
ATOM 591 N N . CYS A 1 73 ? 2.829 -1.015 -4.671 1.00 95.38 73 CYS A N 1
ATOM 592 C CA . CYS A 1 73 ? 1.680 -1.306 -3.814 1.00 95.38 73 CYS A CA 1
ATOM 593 C C . CYS A 1 73 ? 0.999 -2.617 -4.237 1.00 95.38 73 CYS A C 1
ATOM 595 O O . CYS A 1 73 ? 0.792 -3.484 -3.395 1.00 95.38 73 CYS A O 1
ATOM 597 N N . GLU A 1 74 ? 0.779 -2.821 -5.540 1.00 95.38 74 GLU A N 1
ATOM 598 C CA . GLU A 1 74 ? 0.236 -4.067 -6.103 1.00 95.38 74 GLU A CA 1
ATOM 599 C C . GLU A 1 74 ? 1.080 -5.289 -5.709 1.00 95.38 74 GLU A C 1
ATOM 601 O O . GLU A 1 74 ? 0.546 -6.318 -5.305 1.00 95.38 74 GLU A O 1
ATOM 606 N N . PHE A 1 75 ? 2.411 -5.170 -5.761 1.00 96.94 75 PHE A N 1
ATOM 607 C CA . PHE A 1 75 ? 3.324 -6.220 -5.299 1.00 96.94 75 PHE A CA 1
ATOM 608 C C . PHE A 1 75 ? 3.118 -6.601 -3.830 1.00 96.94 75 PHE A C 1
ATOM 610 O O . PHE A 1 75 ? 3.212 -7.779 -3.492 1.00 96.94 75 PHE A O 1
ATOM 617 N N . LEU A 1 76 ? 2.859 -5.614 -2.974 1.00 95.75 76 LEU A N 1
ATOM 618 C CA . LEU A 1 76 ? 2.657 -5.811 -1.541 1.00 95.75 76 LEU A CA 1
ATOM 619 C C . LEU A 1 76 ? 1.205 -6.141 -1.170 1.00 95.75 76 LEU A C 1
ATOM 621 O O . LEU A 1 76 ? 0.952 -6.419 -0.002 1.00 95.75 76 LEU A O 1
ATOM 625 N N . GLY A 1 77 ? 0.270 -6.122 -2.126 1.00 94.12 77 GLY A N 1
ATOM 626 C CA . GLY A 1 77 ? -1.163 -6.269 -1.854 1.00 94.12 77 GLY A CA 1
ATOM 627 C C . GLY A 1 77 ? -1.795 -5.038 -1.191 1.00 94.12 77 GLY A C 1
ATOM 628 O O . GLY A 1 77 ? -2.817 -5.157 -0.526 1.00 94.12 77 GLY A O 1
ATOM 629 N N . VAL A 1 78 ? -1.186 -3.861 -1.348 1.00 94.62 78 VAL A N 1
ATOM 630 C CA . VAL A 1 78 ? -1.706 -2.578 -0.855 1.00 94.62 78 VAL A CA 1
ATOM 631 C C . VAL A 1 78 ? -2.494 -1.900 -1.973 1.00 94.62 78 VAL A C 1
ATOM 633 O O . VAL A 1 78 ? -2.014 -1.834 -3.100 1.00 94.62 78 VAL A O 1
ATOM 636 N N . GLU A 1 79 ? -3.669 -1.351 -1.663 1.00 92.56 79 GLU A N 1
ATOM 637 C CA . GLU A 1 79 ? -4.481 -0.568 -2.605 1.00 92.56 79 GLU A CA 1
ATOM 638 C C . GLU A 1 79 ? -3.922 0.869 -2.730 1.00 92.56 79 GLU A C 1
ATOM 640 O O . GLU A 1 79 ? -3.980 1.627 -1.752 1.00 92.56 79 GLU A O 1
ATOM 645 N N . PRO A 1 80 ? -3.330 1.265 -3.881 1.00 91.00 80 PRO A N 1
ATOM 646 C CA . PRO A 1 80 ? -2.757 2.602 -4.052 1.00 91.00 80 PRO A CA 1
AT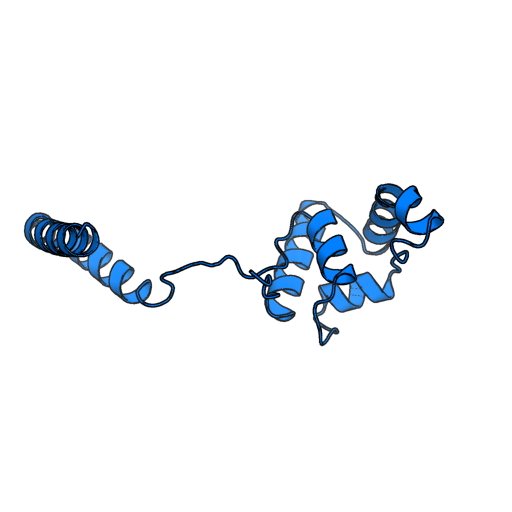OM 647 C C . PRO A 1 80 ? -3.799 3.687 -4.349 1.00 91.00 80 PRO A C 1
ATOM 649 O O . PRO A 1 80 ? -3.491 4.875 -4.200 1.00 91.00 80 PRO A O 1
ATOM 652 N N . TYR A 1 81 ? -4.995 3.312 -4.797 1.00 90.81 81 TYR A N 1
ATOM 653 C CA . TYR A 1 81 ? -6.032 4.254 -5.193 1.00 90.81 81 TYR A CA 1
ATOM 654 C C . TYR A 1 81 ? -6.983 4.543 -4.042 1.00 90.81 81 TYR A C 1
ATOM 656 O O . TYR A 1 81 ? -7.145 3.749 -3.114 1.00 90.81 81 TYR A O 1
ATOM 664 N N . GLU A 1 82 ? -7.597 5.720 -4.067 1.00 85.69 82 GLU A N 1
ATOM 665 C CA . GLU A 1 82 ? -8.750 5.948 -3.214 1.00 85.69 82 GLU A CA 1
ATOM 666 C C . GLU A 1 82 ? -9.846 5.007 -3.696 1.00 85.69 82 GLU A C 1
ATOM 668 O O . GLU A 1 82 ? -10.224 5.012 -4.869 1.00 85.69 82 GLU A O 1
ATOM 673 N N . SER A 1 83 ? -10.318 4.146 -2.800 1.00 72.06 83 SER A N 1
ATOM 674 C CA . SER A 1 83 ? -11.576 3.468 -3.028 1.00 72.06 83 SER A CA 1
ATOM 675 C C . SER A 1 83 ? -12.631 4.563 -3.159 1.00 72.06 83 SER A C 1
ATOM 677 O O . SER A 1 83 ? -12.696 5.464 -2.322 1.00 72.06 83 SER A O 1
ATOM 679 N N . GLU A 1 84 ? -13.423 4.527 -4.231 1.00 61.97 84 GLU A N 1
ATOM 680 C CA . GLU A 1 84 ? -14.601 5.382 -4.373 1.00 61.97 84 GLU A CA 1
ATOM 681 C C . GLU A 1 84 ? -15.597 5.011 -3.264 1.00 61.97 84 GLU A C 1
ATOM 683 O O . GLU A 1 84 ? -16.557 4.276 -3.480 1.00 61.97 84 GLU A O 1
ATOM 688 N N . ILE A 1 85 ? -15.354 5.458 -2.035 1.00 53.84 85 ILE A N 1
ATOM 689 C CA . ILE A 1 85 ? -16.262 5.222 -0.922 1.00 53.84 85 ILE A CA 1
ATOM 690 C C . ILE A 1 85 ? -17.069 6.492 -0.734 1.00 53.84 85 ILE A C 1
ATOM 692 O O . ILE A 1 85 ? -16.726 7.414 0.007 1.00 53.84 85 ILE A O 1
ATOM 696 N N . LYS A 1 86 ? -18.199 6.487 -1.445 1.00 56.66 86 LYS A N 1
ATOM 697 C CA . LYS A 1 86 ? -19.431 7.138 -1.013 1.00 56.66 86 LYS A CA 1
ATOM 698 C C . LYS A 1 86 ? -19.626 6.872 0.496 1.00 56.66 86 LYS A C 1
ATOM 700 O O . LYS A 1 86 ? -19.564 5.723 0.917 1.00 56.66 86 LYS A O 1
ATOM 705 N N . PHE A 1 87 ? -19.905 7.934 1.260 1.00 51.84 87 PHE A N 1
ATOM 706 C CA . PHE A 1 87 ? -20.382 7.957 2.662 1.00 51.84 87 PHE A CA 1
ATOM 707 C C . PHE A 1 87 ? -19.387 8.078 3.840 1.00 51.84 87 PHE A C 1
ATOM 709 O O . PHE A 1 87 ? -19.762 7.765 4.964 1.00 51.84 87 PHE A O 1
ATOM 716 N N . MET A 1 88 ? -18.212 8.702 3.686 1.00 52.00 88 MET A N 1
ATOM 717 C CA . MET A 1 88 ? -17.467 9.206 4.871 1.00 52.00 88 MET A CA 1
ATOM 718 C C . MET A 1 88 ? -18.161 10.375 5.612 1.00 52.00 88 MET A C 1
ATOM 720 O O . MET A 1 88 ? -17.685 10.821 6.652 1.00 52.00 88 MET A O 1
ATOM 724 N N . HIS A 1 89 ? -19.285 10.894 5.108 1.00 60.00 89 HIS A N 1
ATOM 725 C CA . HIS A 1 89 ? -19.975 12.039 5.716 1.00 60.00 89 HIS A CA 1
ATOM 726 C C . HIS A 1 89 ? -20.903 11.695 6.889 1.00 60.00 89 HIS A C 1
ATOM 728 O O . HIS A 1 89 ? -21.362 12.626 7.539 1.00 60.00 89 HIS A O 1
ATOM 734 N N . PHE A 1 90 ? -21.167 10.411 7.170 1.00 68.50 90 PHE A N 1
ATOM 735 C CA . PHE A 1 90 ? -22.134 10.012 8.205 1.00 68.50 90 PHE A CA 1
ATOM 736 C C . PHE A 1 90 ? -21.614 8.992 9.227 1.00 68.50 90 PHE A C 1
ATOM 738 O O . PHE A 1 90 ? -22.394 8.515 10.045 1.00 68.50 90 PHE A O 1
ATOM 745 N N . GLU A 1 91 ? -20.326 8.627 9.220 1.00 73.69 91 GLU A N 1
ATOM 746 C CA . GLU A 1 91 ? -19.792 7.618 10.158 1.00 73.69 91 GLU A CA 1
ATOM 747 C C . GLU A 1 91 ? -20.052 7.991 11.628 1.00 73.69 91 GLU A C 1
ATOM 749 O O . GLU A 1 91 ? -20.505 7.159 12.414 1.00 73.69 91 GLU A O 1
ATOM 754 N N . LYS A 1 92 ? -19.850 9.264 11.991 1.00 79.31 92 LYS A N 1
ATOM 755 C CA . LYS A 1 92 ? -20.087 9.757 13.359 1.00 79.31 92 LYS A CA 1
ATOM 756 C C . LYS A 1 92 ? -21.569 9.760 13.723 1.00 79.31 92 LYS A C 1
ATOM 758 O O . LYS A 1 92 ? -21.937 9.608 14.885 1.00 79.31 92 LYS A O 1
ATOM 763 N N . GLU A 1 93 ? -22.426 10.000 12.746 1.00 83.00 93 GLU A N 1
ATOM 764 C CA . GLU A 1 93 ? -23.873 10.013 12.883 1.00 83.00 93 GLU A CA 1
ATOM 765 C C . GLU A 1 93 ? -24.398 8.585 13.062 1.00 83.00 93 GLU A C 1
ATOM 767 O O . GLU A 1 93 ? -25.214 8.358 13.955 1.00 83.00 93 GLU A O 1
ATOM 772 N N . PHE A 1 94 ? -23.875 7.613 12.307 1.00 84.06 94 PHE A N 1
ATOM 773 C CA . PHE A 1 94 ? -24.198 6.195 12.473 1.00 84.06 94 PHE A CA 1
ATOM 774 C C . PHE A 1 94 ? -23.764 5.666 13.840 1.00 84.06 94 PHE A C 1
ATOM 776 O O . PHE A 1 94 ? -24.573 5.041 14.522 1.00 84.06 94 PHE A O 1
ATOM 783 N N . GLU A 1 95 ? -22.556 5.998 14.297 1.00 85.12 95 GLU A N 1
ATOM 784 C CA . GLU A 1 95 ? -22.074 5.600 15.626 1.00 85.12 95 GLU A CA 1
ATOM 785 C C . GLU A 1 95 ? -22.987 6.134 16.747 1.00 85.12 95 GLU A C 1
ATOM 787 O O . GLU A 1 95 ? -23.340 5.417 17.687 1.00 85.12 95 GLU A O 1
ATOM 792 N N . LYS A 1 96 ? -23.456 7.385 16.629 1.00 88.31 96 LYS A N 1
ATOM 793 C CA . LYS A 1 96 ? -24.429 7.958 17.575 1.00 88.31 96 LYS A CA 1
ATOM 794 C C . LYS A 1 96 ? -25.764 7.216 17.544 1.00 88.31 96 LYS A C 1
ATOM 796 O O . LYS A 1 96 ? -26.348 6.989 18.603 1.00 88.31 96 LYS A O 1
ATOM 801 N N . VAL A 1 97 ? -26.252 6.848 16.361 1.00 88.44 97 VAL A N 1
ATOM 802 C CA . VAL A 1 97 ? -27.508 6.101 16.204 1.00 88.44 97 VAL A CA 1
ATOM 803 C C . VAL A 1 97 ? -27.392 4.700 16.813 1.00 88.44 97 VAL A C 1
ATOM 805 O O . VAL A 1 97 ? -28.288 4.290 17.552 1.00 88.44 97 VAL A O 1
ATOM 808 N N . GLU A 1 98 ? -26.286 3.993 16.580 1.00 86.81 98 GLU A N 1
ATOM 809 C CA . GLU A 1 98 ? -26.023 2.675 17.173 1.00 86.81 98 GLU A CA 1
ATOM 810 C C . GLU A 1 98 ? -25.935 2.735 18.698 1.00 86.81 98 GLU A C 1
ATOM 812 O O . GLU A 1 98 ? -26.523 1.901 19.398 1.00 86.81 98 GLU A O 1
ATOM 817 N N . LYS A 1 99 ? -25.265 3.763 19.229 1.00 90.81 99 LYS A N 1
ATOM 818 C CA . LYS A 1 99 ? -25.181 3.984 20.671 1.00 90.81 99 LYS A CA 1
ATOM 819 C C . LYS A 1 99 ? -26.561 4.202 21.287 1.00 90.81 99 LYS A C 1
ATOM 821 O O . LYS A 1 99 ? -26.909 3.537 22.256 1.00 90.81 99 LYS A O 1
ATOM 826 N N . VAL A 1 100 ? -27.391 5.060 20.690 1.00 91.50 100 VAL A N 1
ATOM 827 C CA . VAL A 1 100 ? -28.761 5.304 21.174 1.00 91.50 100 VAL A CA 1
ATOM 828 C C . VAL A 1 100 ? -29.619 4.039 21.091 1.00 91.50 100 VAL A C 1
ATOM 830 O O . VAL A 1 100 ? -30.368 3.754 22.021 1.00 91.50 100 VAL A O 1
ATOM 833 N N . ALA A 1 101 ? -29.489 3.243 20.028 1.00 87.94 101 ALA A N 1
ATOM 834 C CA . ALA A 1 101 ? -30.203 1.972 19.893 1.00 87.94 101 ALA A CA 1
ATOM 835 C C . ALA A 1 101 ? -29.773 0.919 20.934 1.00 87.94 101 ALA A C 1
ATOM 837 O O . ALA A 1 101 ? -30.538 -0.003 21.239 1.00 87.94 101 ALA A O 1
ATOM 838 N N . THR A 1 102 ? -28.554 1.032 21.460 1.00 87.19 102 THR A N 1
ATOM 839 C CA . THR A 1 102 ? -28.017 0.162 22.513 1.00 87.19 102 THR A CA 1
ATOM 840 C C . THR A 1 102 ? -28.451 0.637 23.896 1.00 87.19 102 THR A C 1
ATOM 842 O O . THR A 1 102 ? -28.989 -0.160 24.662 1.00 87.19 102 THR A O 1
ATOM 845 N N . ASP A 1 103 ? -28.296 1.932 24.177 1.00 92.06 103 ASP A N 1
ATOM 846 C CA . ASP A 1 103 ? -28.596 2.542 25.476 1.00 92.06 103 ASP A CA 1
ATOM 847 C C . ASP A 1 103 ? -30.109 2.657 25.743 1.00 92.06 103 ASP A C 1
ATOM 849 O O . ASP A 1 103 ? -30.533 2.672 26.898 1.00 92.06 103 ASP A O 1
ATOM 853 N N . ARG A 1 104 ? -30.931 2.751 24.686 1.00 91.56 104 ARG A N 1
ATOM 854 C CA . ARG A 1 104 ? -32.399 2.884 24.753 1.00 91.56 104 ARG A CA 1
ATOM 855 C C . ARG A 1 104 ? -33.096 1.914 23.794 1.00 91.56 104 ARG A C 1
ATOM 857 O O . ARG A 1 104 ? -33.521 2.312 22.701 1.00 91.56 104 ARG A O 1
ATOM 864 N N . PRO A 1 105 ? -33.214 0.624 24.160 1.00 90.38 105 PRO A N 1
ATOM 865 C CA . PRO A 1 105 ? -33.800 -0.404 23.301 1.00 90.38 105 PRO A CA 1
ATOM 866 C C . PRO A 1 105 ? -35.231 -0.094 22.839 1.00 90.38 105 PRO A C 1
ATOM 868 O O . PRO A 1 105 ? -35.620 -0.481 21.737 1.00 90.38 105 PRO A O 1
ATOM 871 N N . GLU A 1 106 ? -36.002 0.641 23.640 1.00 91.06 106 GLU A N 1
ATOM 872 C CA . GLU A 1 106 ? -37.361 1.087 23.332 1.00 91.06 106 GLU A CA 1
ATOM 873 C C . GLU A 1 106 ? -37.437 1.989 22.087 1.00 91.06 106 GLU A C 1
ATOM 875 O O . GLU A 1 106 ? -38.451 1.998 21.388 1.00 91.06 106 GLU A O 1
ATOM 880 N N . LEU A 1 107 ? -36.348 2.688 21.745 1.00 90.69 107 LEU A N 1
ATOM 881 C CA . LEU A 1 107 ? -36.271 3.561 20.570 1.00 90.69 107 LEU A CA 1
ATOM 882 C C . LEU A 1 107 ? -35.904 2.816 19.279 1.00 90.69 107 LEU A C 1
ATOM 884 O O . LEU A 1 107 ? -36.013 3.387 18.192 1.00 90.69 107 LEU A O 1
ATOM 888 N N . ARG A 1 108 ? -35.515 1.535 19.348 1.00 88.25 108 ARG A N 1
ATOM 889 C CA . ARG A 1 108 ? -35.062 0.760 18.174 1.00 88.25 108 ARG A CA 1
ATOM 890 C C . ARG A 1 108 ? -36.082 0.734 17.044 1.00 88.25 108 ARG A C 1
ATOM 892 O O . ARG A 1 108 ? -35.710 0.872 15.882 1.00 88.25 108 ARG A O 1
ATOM 899 N N . ASN A 1 109 ? -37.363 0.589 17.374 1.00 88.50 109 ASN A N 1
ATOM 900 C CA . ASN A 1 109 ? -38.427 0.549 16.371 1.00 88.50 109 ASN A CA 1
ATOM 901 C C . ASN A 1 109 ? -38.594 1.899 15.657 1.00 88.50 109 ASN A C 1
ATOM 903 O O . ASN A 1 109 ? -38.816 1.927 14.447 1.00 88.50 109 ASN A O 1
ATOM 907 N N . GLN A 1 110 ? -38.425 3.012 16.376 1.00 90.94 110 GLN A N 1
ATOM 908 C CA . GLN A 1 110 ? -38.465 4.354 15.789 1.00 90.94 110 GLN A CA 1
ATOM 909 C C . GLN A 1 110 ? -37.246 4.602 14.893 1.00 90.94 110 GLN A C 1
ATOM 911 O O . GLN A 1 110 ? -37.403 5.045 13.758 1.00 90.94 110 GLN A O 1
ATOM 916 N N . ILE A 1 111 ? -36.049 4.232 15.357 1.00 91.00 111 ILE A N 1
ATOM 917 C CA . ILE A 1 111 ? -34.806 4.325 14.576 1.00 91.00 111 ILE A CA 1
ATOM 918 C C . ILE A 1 111 ? -34.916 3.501 13.287 1.00 91.00 111 ILE A C 1
ATOM 920 O O . ILE A 1 111 ? -34.624 3.999 12.202 1.00 91.00 111 ILE A O 1
ATOM 924 N N . LYS A 1 112 ? -35.406 2.260 13.384 1.00 89.44 112 LYS A N 1
ATOM 925 C CA . LYS A 1 112 ? -35.624 1.382 12.228 1.00 89.44 112 LYS A CA 1
ATOM 926 C C . LYS A 1 112 ? -36.598 1.994 11.220 1.00 89.44 112 LYS A C 1
ATOM 928 O O . LYS A 1 112 ? -36.334 1.942 10.023 1.00 89.44 112 LYS A O 1
ATOM 933 N N . SER A 1 113 ? -37.695 2.586 11.693 1.00 91.88 113 SER A N 1
ATOM 934 C CA . SER A 1 113 ? -38.677 3.264 10.837 1.00 91.88 113 SER A CA 1
ATOM 935 C C . SER A 1 113 ? -38.058 4.444 10.077 1.00 91.88 113 SER A C 1
ATOM 937 O O . SER A 1 113 ? -38.234 4.563 8.867 1.00 91.88 113 SER A O 1
ATOM 939 N N . LEU A 1 114 ? -37.250 5.271 10.749 1.00 91.31 114 LEU A N 1
ATOM 940 C CA . LEU A 1 114 ? -36.556 6.397 10.117 1.00 91.31 114 LEU A CA 1
ATOM 941 C C . LEU A 1 114 ? -35.560 5.941 9.043 1.00 91.31 114 LEU A C 1
ATOM 943 O O . LEU A 1 114 ? -35.554 6.494 7.945 1.00 91.31 114 LEU A O 1
ATOM 947 N N . LEU A 1 115 ? -34.760 4.910 9.327 1.00 89.38 115 LEU A N 1
ATOM 948 C CA . LEU A 1 115 ? -33.812 4.352 8.357 1.00 89.38 115 LEU A CA 1
ATOM 949 C C . LEU A 1 115 ? -34.527 3.753 7.137 1.00 89.38 115 LEU A C 1
ATOM 951 O O . LEU A 1 115 ? -34.089 3.967 6.009 1.00 89.38 115 LEU A O 1
ATOM 955 N N . LEU A 1 116 ? -35.649 3.057 7.348 1.00 87.62 116 LEU A N 1
ATOM 956 C CA . LEU A 1 116 ? -36.480 2.527 6.262 1.00 87.62 116 LEU A CA 1
ATOM 957 C C . LEU A 1 116 ? -37.080 3.643 5.402 1.00 87.62 116 LEU A C 1
ATOM 959 O O . LEU A 1 116 ? -37.080 3.532 4.181 1.00 87.62 116 LEU A O 1
ATOM 963 N N . ASN A 1 117 ? -37.534 4.740 6.010 1.00 90.25 117 ASN A N 1
ATOM 964 C CA . ASN A 1 117 ? -38.054 5.885 5.262 1.00 90.25 117 ASN A CA 1
ATOM 965 C C . ASN A 1 117 ? -36.975 6.528 4.381 1.00 90.25 117 ASN A C 1
ATOM 967 O O . ASN A 1 117 ? -37.241 6.838 3.223 1.00 90.25 117 ASN A O 1
ATOM 971 N N . ILE A 1 118 ? -35.749 6.672 4.892 1.00 86.12 118 ILE A N 1
ATOM 972 C CA . ILE A 1 118 ? -34.610 7.170 4.106 1.00 86.12 118 ILE A CA 1
ATOM 973 C C . ILE A 1 118 ? -34.292 6.212 2.948 1.00 86.12 118 ILE A C 1
ATOM 975 O O . ILE A 1 118 ? -34.114 6.658 1.815 1.00 86.12 118 ILE A O 1
ATOM 979 N N . ALA A 1 119 ? -34.265 4.900 3.207 1.00 82.44 119 ALA A N 1
ATOM 980 C CA . ALA A 1 119 ? -34.020 3.891 2.177 1.00 82.44 119 ALA A CA 1
ATOM 981 C C . ALA A 1 119 ? -35.093 3.905 1.074 1.00 82.44 119 ALA A C 1
ATOM 983 O O . ALA A 1 119 ? -34.764 3.781 -0.104 1.00 82.44 119 ALA A O 1
ATOM 984 N N . ASN A 1 120 ? -36.359 4.119 1.442 1.00 85.06 120 ASN A N 1
ATOM 985 C CA . ASN A 1 120 ? -37.463 4.234 0.491 1.00 85.06 120 ASN A CA 1
ATOM 986 C C . ASN A 1 120 ? -37.333 5.480 -0.394 1.00 85.06 120 ASN A C 1
ATOM 988 O O . ASN A 1 120 ? -37.576 5.383 -1.590 1.00 85.06 120 ASN A O 1
ATOM 992 N N . ILE A 1 121 ? -36.906 6.624 0.160 1.00 83.88 121 ILE A N 1
ATOM 993 C CA . ILE A 1 121 ? -36.645 7.848 -0.621 1.00 83.88 121 ILE A CA 1
ATOM 994 C C . ILE A 1 121 ? -35.521 7.617 -1.634 1.00 83.88 121 ILE A C 1
ATOM 996 O O . ILE A 1 121 ? -35.621 8.053 -2.772 1.00 83.88 121 ILE A O 1
ATOM 1000 N N . ALA A 1 122 ? -34.458 6.923 -1.226 1.00 72.94 122 ALA A N 1
ATOM 1001 C CA . ALA A 1 122 ? -33.319 6.631 -2.092 1.00 72.94 122 ALA A CA 1
ATOM 1002 C C . ALA A 1 122 ? -33.601 5.548 -3.154 1.00 72.94 122 ALA A C 1
ATOM 1004 O O . ALA A 1 122 ? -32.771 5.339 -4.035 1.00 72.94 122 ALA A O 1
ATOM 1005 N N . SER A 1 123 ? -34.727 4.836 -3.042 1.00 67.88 123 SER A N 1
ATOM 1006 C CA . SER A 1 123 ? -35.152 3.788 -3.981 1.00 67.88 123 SER A CA 1
ATOM 1007 C C . SER A 1 123 ? -36.084 4.308 -5.088 1.00 67.88 123 SER A C 1
ATOM 1009 O O . SER A 1 123 ? -36.558 3.508 -5.896 1.00 67.88 123 SER A O 1
ATOM 1011 N N . VAL A 1 124 ? -36.355 5.619 -5.106 1.00 49.47 124 VAL A N 1
ATOM 1012 C CA . VAL A 1 124 ? -37.058 6.357 -6.173 1.00 49.47 124 VAL A CA 1
ATOM 1013 C C . VAL A 1 124 ? -36.030 6.980 -7.109 1.00 49.47 124 VAL A C 1
ATOM 1015 O O . VAL A 1 124 ? -36.243 6.894 -8.337 1.00 49.47 124 VAL A O 1
#

Secondary structure (DSSP, 8-state):
-PPPBPPHHHHHHHHHHHHHHTT--HHHHHHHHHHHTHHHHHTTSSPPP-HHHHHHHHTT--S---HHHHHHHHHHT---BPP--TTTTSHHHHHHHHHHHHH-GGGHHHHHHHHHHHHHHHT-

Radius of gyrat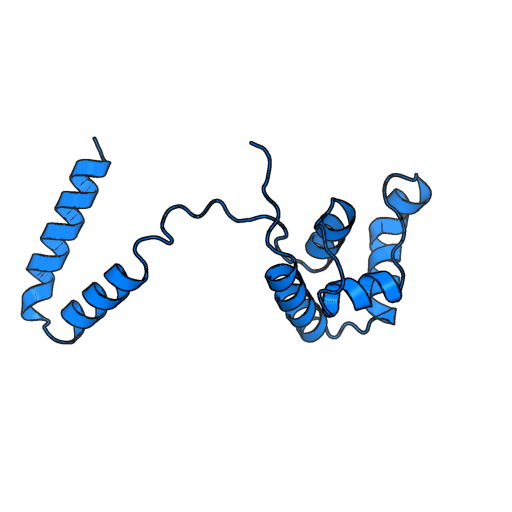ion: 21.81 Å; chains: 1; bounding box: 56×25×47 Å

Foldseek 3Di:
DDFAFDQLVVQLVVLLVLCVVVVHDLVNLLVVLCVVCVVCCVVVVAPRDHSVNSVCSNVVVDGDDDPNSCSSCVVSVHHGTPDPDDDPPCPVVVVVLVVCCVVPVVCVVVSVVVVVVVVVVVVD

pLDDT: mean 88.85, std 11.17, range [47.94, 97.81]